Protein AF-A2E980-F1 (afdb_monomer_lite)

Secondary structure (DSSP, 8-state):
---PPEEEHHHHHHHHHHHHHHHHHHHTT-TT----HHHHHHHHHHHHHHHSEEEPPHHHHHHHHHHHHHHHHHHHHHHHHHHHHHHHHHHHHHHHHHHHHHHHHHHS-------TTS-----HHHHHHHHHHHHHHHHHHHHHHHHHHHHHHHHHHHHHHHHHHHHHHHTT-

Radius of gyration: 54.64 Å; chains: 1; bounding box: 92×54×143 Å

Foldseek 3Di:
DPDFAEDEPVVLVVVLVVVLVVCCVVCVPPPVDPDPSVVVSVVVSVVCVVRHHYDYDPVNVVVVVVVVVVVVVVVVVVVVVVVVVVVVVVVVVVVVVVVVVVVVVVVDPPPPPPPPVDDPDDDPVVVVVVVVVVVVVVVVVVVVVVVVVVVVCVVCVVVVVVVVVVVVVVVVD

Sequence (173 aa):
MEIRPQITNEDLGKIVELFSQAISESIGDDQKINLDQNKVNIQFENALRQNLTIIQTPEEEIKGQQIKCQIEKMQQQAIRLQQQILGRKNAFVNTVRTMIDQYLDELIPDTPEIDIDQPIQFPPEVNELFTKLDEQIDSLEQQVKRSSMEKTINQLSPFIQSTMNFLNEYEKN

pLDDT: mean 83.54, std 10.87, range [49.56, 96.38]

Structure (mmCIF, N/CA/C/O backbone):
data_AF-A2E980-F1
#
_entry.id   AF-A2E980-F1
#
loop_
_atom_site.group_PDB
_atom_site.id
_atom_site.type_symbol
_atom_site.label_atom_id
_atom_site.label_alt_id
_atom_site.label_comp_id
_atom_site.label_asym_id
_atom_site.label_entity_id
_atom_site.label_seq_id
_atom_site.pdbx_PDB_ins_code
_atom_site.Cartn_x
_atom_site.Cartn_y
_atom_site.Cartn_z
_atom_site.occupancy
_atom_site.B_iso_or_equiv
_atom_site.auth_seq_id
_atom_site.auth_comp_id
_atom_site.auth_asym_id
_atom_site.auth_atom_id
_atom_site.pdbx_PDB_model_num
ATOM 1 N N . MET A 1 1 ? -35.947 18.983 28.356 1.00 49.56 1 MET A N 1
ATOM 2 C CA . MET A 1 1 ? -34.866 17.982 28.271 1.00 49.56 1 MET A CA 1
ATOM 3 C C . MET A 1 1 ? -35.367 16.737 28.970 1.00 49.56 1 MET A C 1
ATOM 5 O O . MET A 1 1 ? -35.573 16.795 30.173 1.00 49.56 1 MET A O 1
ATOM 9 N N . GLU A 1 2 ? -35.651 15.664 28.234 1.00 62.50 2 GLU A N 1
ATOM 10 C CA . GLU A 1 2 ? -35.917 14.365 28.862 1.00 62.50 2 GLU A CA 1
ATOM 11 C C . GLU A 1 2 ? -34.593 13.814 29.390 1.00 62.50 2 GLU A C 1
ATOM 13 O O . GLU A 1 2 ? -33.658 13.578 28.624 1.00 62.50 2 GLU A O 1
ATOM 18 N N . ILE A 1 3 ? -34.493 13.669 30.708 1.00 74.50 3 ILE A N 1
ATOM 19 C CA . ILE A 1 3 ? -33.344 13.035 31.349 1.00 74.50 3 ILE A CA 1
ATOM 20 C C . ILE A 1 3 ? -33.557 11.529 31.208 1.00 74.50 3 ILE A C 1
ATOM 22 O O . ILE A 1 3 ? -34.411 10.954 31.880 1.00 74.50 3 ILE A O 1
ATOM 26 N N . ARG A 1 4 ? -32.817 10.900 30.293 1.00 83.62 4 ARG A N 1
ATOM 27 C CA . ARG A 1 4 ? -32.851 9.446 30.111 1.00 83.62 4 ARG A CA 1
ATOM 28 C C . ARG A 1 4 ? -32.043 8.762 31.216 1.00 83.62 4 ARG A C 1
ATOM 30 O O . ARG A 1 4 ? -30.955 9.251 31.531 1.00 83.62 4 ARG A O 1
ATOM 37 N N . PRO A 1 5 ? -32.516 7.635 31.774 1.00 87.06 5 PRO A N 1
ATOM 38 C CA . PRO A 1 5 ? -31.755 6.878 32.760 1.00 87.06 5 PRO A CA 1
ATOM 39 C C . PRO A 1 5 ? -30.403 6.425 32.194 1.00 87.06 5 PRO A C 1
ATOM 41 O O . PRO A 1 5 ? -30.293 6.103 31.007 1.00 87.06 5 PRO A O 1
ATOM 44 N N . GLN A 1 6 ? -29.382 6.413 33.050 1.00 89.88 6 GLN A N 1
ATOM 45 C CA . GLN A 1 6 ? -28.029 5.976 32.709 1.00 89.88 6 GLN A CA 1
ATOM 46 C C . GLN A 1 6 ? -27.779 4.582 33.273 1.00 89.88 6 GLN A C 1
ATOM 48 O O . GLN A 1 6 ? -28.042 4.348 34.451 1.00 89.88 6 GLN A O 1
ATOM 53 N N . ILE A 1 7 ? -27.271 3.680 32.439 1.00 90.88 7 ILE A N 1
ATOM 54 C CA . ILE A 1 7 ? -26.913 2.310 32.826 1.00 90.88 7 ILE A CA 1
ATOM 55 C C . ILE A 1 7 ? -25.583 1.908 32.185 1.00 90.88 7 ILE A C 1
ATOM 57 O O . ILE A 1 7 ? -25.193 2.482 31.166 1.00 90.88 7 ILE A O 1
ATOM 61 N N . THR A 1 8 ? -24.885 0.924 32.746 1.00 89.69 8 THR A N 1
ATOM 62 C CA . THR A 1 8 ? -23.675 0.365 32.119 1.00 89.69 8 THR A CA 1
ATOM 63 C C . THR A 1 8 ? -24.023 -0.696 31.067 1.00 89.69 8 THR A C 1
ATOM 65 O O . THR A 1 8 ? -25.153 -1.186 31.003 1.00 89.69 8 THR A O 1
ATOM 68 N N . ASN A 1 9 ? -23.052 -1.089 30.232 1.00 86.62 9 ASN A N 1
ATOM 69 C CA . ASN A 1 9 ? -23.221 -2.249 29.343 1.00 86.62 9 ASN A CA 1
ATOM 70 C C . ASN A 1 9 ? -23.479 -3.546 30.126 1.00 86.62 9 ASN A C 1
ATOM 72 O O . ASN A 1 9 ? -24.223 -4.406 29.658 1.00 86.62 9 ASN A O 1
ATOM 76 N N . GLU A 1 10 ? -22.892 -3.679 31.317 1.00 88.19 10 GLU A N 1
ATOM 77 C CA . GLU A 1 10 ? -23.100 -4.838 32.183 1.00 88.19 10 GLU A CA 1
ATOM 78 C C . GLU A 1 10 ? -24.546 -4.896 32.695 1.00 88.19 10 GLU A C 1
ATOM 80 O O . GLU A 1 10 ? -25.176 -5.954 32.670 1.00 88.19 10 GLU A O 1
ATOM 85 N N . ASP A 1 11 ? -25.103 -3.746 33.082 1.00 90.50 11 ASP A N 1
ATOM 86 C CA . ASP A 1 11 ? -26.506 -3.632 33.488 1.00 90.50 11 ASP A CA 1
ATOM 87 C C . ASP A 1 11 ? -27.451 -3.948 32.325 1.00 90.50 11 ASP A C 1
ATOM 89 O O . ASP A 1 11 ? -28.433 -4.665 32.511 1.00 90.50 11 ASP A O 1
ATOM 93 N N . LEU A 1 12 ? -27.143 -3.473 31.111 1.00 90.88 12 LEU A N 1
ATOM 94 C CA . LEU A 1 12 ? -27.923 -3.810 29.918 1.00 90.88 12 LEU A CA 1
ATOM 95 C C . LEU A 1 12 ? -27.940 -5.325 29.683 1.00 90.88 12 LEU A C 1
ATOM 97 O O . LEU A 1 12 ? -29.006 -5.888 29.445 1.00 90.88 12 LEU A O 1
ATOM 101 N N . GLY A 1 13 ? -26.776 -5.975 29.779 1.00 90.38 13 GLY A N 1
ATOM 102 C CA . GLY A 1 13 ? -26.650 -7.425 29.635 1.00 90.38 13 GLY A CA 1
ATOM 103 C C . GLY A 1 13 ? -27.512 -8.177 30.647 1.00 90.38 13 GLY A C 1
ATOM 104 O O . GLY A 1 13 ? -28.302 -9.032 30.255 1.00 90.38 13 GLY A O 1
ATOM 105 N N . LYS A 1 14 ? -27.447 -7.786 31.927 1.00 93.62 14 LYS A N 1
ATOM 106 C CA . LYS A 1 14 ? -28.270 -8.375 32.998 1.00 93.62 14 LYS A CA 1
ATOM 107 C C . LYS A 1 14 ? -29.766 -8.187 32.750 1.00 93.62 14 LYS A C 1
ATOM 109 O O . LYS A 1 14 ? -30.540 -9.114 32.955 1.00 93.62 14 LYS A O 1
ATOM 114 N N . ILE A 1 15 ? -30.193 -7.008 32.293 1.00 93.00 15 ILE A N 1
ATOM 115 C CA . ILE A 1 15 ? -31.608 -6.736 31.998 1.00 93.00 15 ILE A CA 1
ATOM 116 C C . ILE A 1 15 ? -32.100 -7.604 30.830 1.00 93.00 15 ILE A C 1
ATOM 118 O O . ILE A 1 15 ? -33.195 -8.163 30.903 1.00 93.00 15 ILE A O 1
ATOM 122 N N . VAL A 1 16 ? -31.306 -7.731 29.762 1.00 93.06 16 VAL A N 1
ATOM 123 C CA . VAL A 1 16 ? -31.641 -8.574 28.602 1.00 93.06 16 VAL A CA 1
ATOM 124 C C . VAL A 1 16 ? -31.681 -10.054 28.990 1.00 93.06 16 VAL A C 1
ATOM 126 O O . VAL A 1 16 ? -32.589 -10.766 28.567 1.00 93.06 16 VAL A O 1
ATOM 129 N N . GLU A 1 17 ? -30.753 -10.509 29.831 1.00 94.19 17 GLU A N 1
ATOM 130 C CA . GLU A 1 17 ? -30.720 -11.880 30.345 1.00 94.19 17 GLU A CA 1
ATOM 131 C C . GLU A 1 17 ? -31.944 -12.190 31.216 1.00 94.19 17 GLU A C 1
ATOM 133 O O . GLU A 1 17 ? -32.640 -13.171 30.956 1.00 94.19 17 GLU A O 1
ATOM 138 N N . LEU A 1 18 ? -32.278 -11.313 32.172 1.00 95.25 18 LEU A N 1
ATOM 139 C CA . LEU A 1 18 ? -33.470 -11.445 33.018 1.00 95.25 18 LEU A CA 1
ATOM 140 C C . LEU A 1 18 ? -34.758 -11.495 32.190 1.00 95.25 18 LEU A C 1
ATOM 142 O O . LEU A 1 18 ? -35.643 -12.305 32.458 1.00 95.25 18 LEU A O 1
ATOM 146 N N . PHE A 1 19 ? -34.864 -10.646 31.167 1.00 93.50 19 PHE A N 1
ATOM 147 C CA . PHE A 1 19 ? -36.005 -10.651 30.257 1.00 93.50 19 PHE A CA 1
ATOM 148 C C . PHE A 1 19 ? -36.079 -11.947 29.446 1.00 93.50 19 PHE A C 1
ATOM 150 O O . PHE A 1 19 ? -37.140 -12.567 29.369 1.00 93.50 19 PHE A O 1
ATOM 157 N N . SER A 1 20 ? -34.952 -12.391 28.886 1.00 90.69 20 SER A N 1
ATOM 158 C CA . SER A 1 20 ? -34.894 -13.641 28.133 1.00 90.69 20 SER A CA 1
ATOM 159 C C . SER A 1 20 ? -35.271 -14.835 29.007 1.00 90.69 20 SER A C 1
ATOM 161 O O . SER A 1 20 ? -36.015 -15.702 28.554 1.00 90.69 20 SER A O 1
ATOM 163 N N . GLN A 1 21 ? -34.797 -14.875 30.253 1.00 92.00 21 GLN A N 1
ATOM 164 C CA . GLN A 1 21 ? -35.128 -15.925 31.209 1.00 92.00 21 GLN A CA 1
ATOM 165 C C . GLN A 1 21 ? -36.620 -15.909 31.563 1.00 92.00 21 GLN A C 1
ATOM 167 O O . GLN A 1 21 ? -37.263 -16.952 31.501 1.00 92.00 21 GLN A O 1
ATOM 172 N N . ALA A 1 22 ? -37.203 -14.736 31.828 1.00 89.50 22 ALA A N 1
ATOM 173 C CA . ALA A 1 22 ? -38.635 -14.604 32.097 1.00 89.50 22 ALA A CA 1
ATOM 174 C C . ALA A 1 22 ? -39.506 -15.064 30.911 1.00 89.50 22 ALA A C 1
ATOM 176 O O . ALA A 1 22 ? -40.558 -15.678 31.106 1.00 89.50 22 ALA A O 1
ATOM 177 N N . ILE A 1 23 ? -39.070 -14.812 29.672 1.00 87.25 23 ILE A 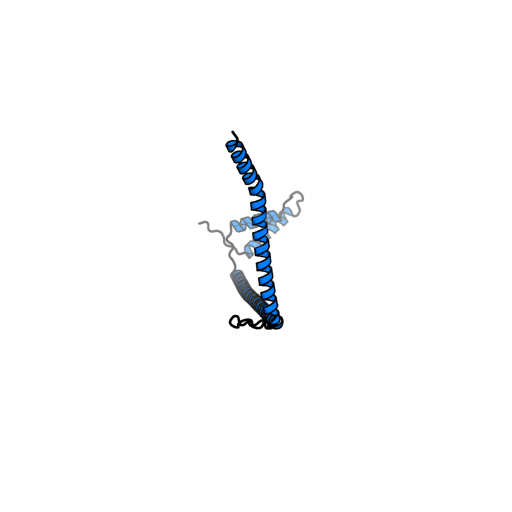N 1
ATOM 178 C CA . ILE A 1 23 ? -39.735 -15.348 28.476 1.00 87.25 23 ILE A CA 1
ATOM 179 C C . ILE A 1 23 ? -39.611 -16.873 28.425 1.00 87.25 23 ILE A C 1
ATOM 181 O O . ILE A 1 23 ? -40.619 -17.550 28.233 1.00 87.25 23 ILE A O 1
ATOM 185 N N . SER A 1 24 ? -38.411 -17.423 28.629 1.00 85.56 24 SER A N 1
ATOM 186 C CA . SER A 1 24 ? -38.209 -18.878 28.640 1.00 85.56 24 SER A CA 1
ATOM 187 C C . SER A 1 24 ? -39.061 -19.569 29.703 1.00 85.56 24 SER A C 1
ATOM 189 O O . SER A 1 24 ? -39.658 -20.601 29.430 1.00 85.56 24 SER A O 1
ATOM 191 N N . GLU A 1 25 ? -39.144 -19.002 30.906 1.00 86.69 25 GLU A N 1
ATOM 192 C CA . GLU A 1 25 ? -39.911 -19.567 32.022 1.00 86.69 25 GLU A CA 1
ATOM 193 C C . GLU A 1 25 ? -41.426 -19.466 31.805 1.00 86.69 25 GLU A C 1
ATOM 195 O O . GLU A 1 25 ? -42.166 -20.355 32.217 1.00 86.69 25 GLU A O 1
ATOM 200 N N . SER A 1 26 ? -41.900 -18.408 31.140 1.00 80.94 26 SER A N 1
ATOM 201 C CA . SER A 1 26 ? -43.334 -18.211 30.879 1.00 80.94 26 SER A CA 1
ATOM 202 C C . SER A 1 26 ? -43.856 -18.971 29.659 1.00 80.94 26 SER A C 1
ATOM 204 O O . SER A 1 26 ? -45.049 -19.258 29.597 1.00 80.94 26 SER A O 1
ATOM 206 N N . ILE A 1 27 ? -42.989 -19.299 28.697 1.00 76.38 27 ILE A N 1
ATOM 207 C CA . ILE A 1 27 ? -43.369 -19.936 27.422 1.00 76.38 27 ILE A CA 1
ATOM 208 C C . ILE A 1 27 ? -42.870 -21.387 27.326 1.00 76.38 27 ILE A C 1
ATOM 210 O O . ILE A 1 27 ? -43.354 -22.140 26.485 1.00 76.38 27 ILE A O 1
ATOM 214 N N . GLY A 1 28 ? -41.946 -21.798 28.200 1.00 60.44 28 GLY A N 1
ATOM 215 C CA . GLY A 1 28 ? -41.106 -22.994 28.072 1.00 60.44 28 GLY A CA 1
ATOM 216 C C . GLY A 1 28 ? -41.797 -24.338 27.826 1.00 60.44 28 GLY A C 1
ATOM 217 O O . GLY A 1 28 ? -41.140 -25.233 27.306 1.00 60.44 28 GLY A O 1
ATOM 218 N N . ASP A 1 29 ? -43.098 -24.474 28.097 1.00 60.06 29 ASP A N 1
ATOM 219 C CA . ASP A 1 29 ? -43.852 -25.721 27.886 1.00 60.06 29 ASP A CA 1
ATOM 220 C C . ASP A 1 29 ? -45.076 -25.585 26.958 1.00 60.06 29 ASP A C 1
ATOM 222 O O . ASP A 1 29 ? -45.734 -26.580 26.634 1.00 60.06 29 ASP A O 1
ATOM 226 N N . ASP A 1 30 ? -45.401 -24.378 26.486 1.00 63.59 30 ASP A N 1
ATOM 227 C CA . ASP A 1 30 ? -46.663 -24.129 25.789 1.00 63.59 30 ASP A CA 1
ATOM 228 C C . ASP A 1 30 ? -46.495 -24.255 24.264 1.00 63.59 30 ASP A C 1
ATOM 230 O O . ASP A 1 30 ? -46.303 -23.280 23.536 1.00 63.59 30 ASP A O 1
ATOM 234 N N . GLN A 1 31 ? -46.613 -25.487 23.745 1.00 59.97 31 GLN A N 1
ATOM 235 C CA . GLN A 1 31 ? -46.471 -25.826 22.310 1.00 59.97 31 GLN A CA 1
ATOM 236 C C . GLN A 1 31 ? -47.400 -25.040 21.358 1.00 59.97 31 GLN A C 1
ATOM 238 O O . GLN A 1 31 ? -47.261 -25.123 20.138 1.00 59.97 31 GLN A O 1
ATOM 243 N N . LYS A 1 32 ? -48.370 -24.287 21.889 1.00 66.69 32 LYS A N 1
ATOM 244 C CA . LYS A 1 32 ? -49.272 -23.423 21.114 1.00 66.69 32 LYS A CA 1
ATOM 245 C C . LYS A 1 32 ? -48.675 -22.056 20.776 1.00 66.69 32 LYS A C 1
ATOM 247 O O . LYS A 1 32 ? -49.201 -21.384 19.889 1.00 66.69 32 LYS A O 1
ATOM 252 N N . ILE A 1 33 ? -47.610 -21.634 21.455 1.00 69.62 33 ILE A N 1
ATOM 253 C CA . ILE A 1 33 ? -46.996 -20.321 21.259 1.00 69.62 33 ILE A CA 1
ATOM 254 C C . ILE A 1 33 ? -45.791 -20.475 20.323 1.00 69.62 33 ILE A C 1
ATOM 256 O O . ILE A 1 33 ? -44.699 -20.851 20.733 1.00 69.62 33 ILE A O 1
ATOM 260 N N . ASN A 1 34 ? -45.986 -20.165 19.039 1.00 70.50 34 ASN A N 1
ATOM 261 C CA . ASN A 1 34 ? -44.889 -20.065 18.073 1.00 70.50 34 ASN A CA 1
ATOM 262 C C . ASN A 1 34 ? -44.245 -18.670 18.169 1.00 70.50 34 ASN A C 1
ATOM 264 O O . ASN A 1 34 ? -44.582 -17.769 17.397 1.00 70.50 34 ASN A O 1
ATOM 268 N N . LEU A 1 35 ? -43.381 -18.475 19.170 1.00 78.00 35 LEU A N 1
ATOM 269 C CA . LEU A 1 35 ? -42.646 -17.228 19.389 1.00 78.00 35 LEU A CA 1
ATOM 270 C C . LEU A 1 35 ? -41.167 -17.394 19.018 1.00 78.00 35 LEU A C 1
ATOM 272 O O . LEU A 1 35 ? -40.476 -18.261 19.546 1.00 78.00 35 LEU A O 1
ATOM 276 N N . ASP A 1 36 ? -40.657 -16.504 18.165 1.00 86.50 36 ASP A N 1
ATOM 277 C CA . ASP A 1 36 ? -39.217 -16.365 17.923 1.00 86.50 36 ASP A CA 1
ATOM 278 C C . ASP A 1 36 ? -38.586 -15.529 19.046 1.00 86.50 36 ASP A C 1
ATOM 280 O O . ASP A 1 36 ? -38.539 -14.295 18.995 1.00 86.50 36 ASP A O 1
ATOM 284 N N . GLN A 1 37 ? -38.132 -16.218 20.089 1.00 84.00 37 GLN A N 1
ATOM 285 C CA . GLN A 1 37 ? -37.552 -15.604 21.280 1.00 84.00 37 GLN A CA 1
ATOM 286 C C . GLN A 1 37 ? -36.325 -14.737 20.967 1.00 84.00 37 GLN A C 1
ATOM 288 O O . GLN A 1 37 ? -36.171 -13.662 21.547 1.00 84.00 37 GLN A O 1
ATOM 293 N N . ASN A 1 38 ? -35.494 -15.135 19.999 1.00 87.25 38 ASN A N 1
ATOM 294 C CA . ASN A 1 38 ? -34.332 -14.345 19.592 1.00 87.25 38 ASN A CA 1
ATOM 295 C C . ASN A 1 38 ? -34.763 -13.001 19.010 1.00 87.25 38 ASN A C 1
ATOM 297 O O . ASN A 1 38 ? -34.211 -11.958 19.360 1.00 87.25 38 ASN A O 1
ATOM 301 N N . LYS A 1 39 ? -35.791 -13.003 18.159 1.00 90.94 39 LYS A N 1
ATOM 302 C CA . LYS A 1 39 ? -36.327 -11.769 17.581 1.00 90.94 39 LYS A CA 1
ATOM 303 C C . LYS A 1 39 ? -36.924 -10.845 18.644 1.00 90.94 39 LYS A C 1
ATOM 305 O O . LYS A 1 39 ? -36.717 -9.634 18.566 1.00 90.94 39 LYS A O 1
ATOM 310 N N . VAL A 1 40 ? -37.632 -11.394 19.632 1.00 90.44 40 VAL A N 1
ATOM 311 C CA . VAL A 1 40 ? -38.210 -10.612 20.740 1.00 90.44 40 VAL A CA 1
ATOM 312 C C . VAL A 1 40 ? -37.117 -10.020 21.627 1.00 90.44 40 VAL A C 1
ATOM 314 O O . VAL A 1 40 ? -37.159 -8.826 21.916 1.00 90.44 40 VAL A O 1
ATOM 317 N N . ASN A 1 41 ? -36.099 -10.806 21.976 1.00 90.31 41 ASN A N 1
ATOM 318 C CA . ASN A 1 41 ? -34.945 -10.334 22.739 1.00 90.31 41 ASN A CA 1
ATOM 319 C C . ASN A 1 41 ? -34.203 -9.204 22.011 1.00 90.31 41 ASN A C 1
ATOM 321 O O . ASN A 1 41 ? -33.900 -8.182 22.619 1.00 90.31 41 ASN A O 1
ATOM 325 N N . ILE A 1 42 ? -33.991 -9.329 20.696 1.00 93.06 42 ILE A N 1
ATOM 326 C CA . ILE A 1 42 ? -33.364 -8.276 19.881 1.00 93.06 42 ILE A CA 1
ATOM 327 C C . ILE A 1 42 ? -34.225 -7.006 19.858 1.00 93.06 42 ILE A C 1
ATOM 329 O O . ILE A 1 42 ? -33.704 -5.895 19.957 1.00 93.06 42 ILE A O 1
ATOM 333 N N . GLN A 1 43 ? -35.547 -7.130 19.715 1.00 93.88 43 GLN A N 1
ATOM 334 C CA . GLN A 1 43 ? -36.439 -5.965 19.746 1.00 93.88 43 GLN A CA 1
ATOM 335 C C . GLN A 1 43 ? -36.445 -5.281 21.113 1.00 93.88 43 GLN A C 1
ATOM 337 O O . GLN A 1 43 ? -36.417 -4.051 21.174 1.00 93.88 43 GLN A O 1
ATOM 342 N N . PHE A 1 44 ? -36.435 -6.062 22.190 1.00 94.00 44 PHE A N 1
ATOM 343 C CA . PHE A 1 44 ? -36.345 -5.556 23.551 1.00 94.00 44 PHE A CA 1
ATOM 344 C C . PHE A 1 44 ? -35.022 -4.826 23.794 1.00 94.00 44 PHE A C 1
ATOM 346 O O . PHE A 1 44 ? -35.027 -3.676 24.230 1.00 94.00 44 PHE A O 1
ATOM 353 N N . GLU A 1 45 ? -33.895 -5.431 23.419 1.00 93.19 45 GLU A N 1
ATOM 354 C CA . GLU A 1 45 ? -32.582 -4.797 23.528 1.00 93.19 45 GLU A CA 1
ATOM 355 C C . GLU A 1 45 ? -32.523 -3.485 22.729 1.00 93.19 45 GLU A C 1
ATOM 357 O O . GLU A 1 45 ? -32.055 -2.463 23.233 1.00 93.19 45 GLU A O 1
ATOM 362 N N . ASN A 1 46 ? -33.061 -3.468 21.506 1.00 94.12 46 ASN A N 1
ATOM 363 C CA . ASN A 1 46 ? -33.130 -2.253 20.695 1.00 94.12 46 ASN A CA 1
ATOM 364 C C . ASN A 1 46 ? -33.990 -1.164 21.350 1.00 94.12 46 ASN A C 1
ATOM 366 O O . ASN A 1 46 ? -33.603 0.006 21.343 1.00 94.12 46 ASN A O 1
ATOM 370 N N . ALA A 1 47 ? -35.128 -1.528 21.946 1.00 92.75 47 ALA A N 1
ATOM 371 C CA . ALA A 1 47 ? -35.970 -0.589 22.678 1.00 92.75 47 ALA A CA 1
ATOM 372 C C . ALA A 1 47 ? -35.236 -0.008 23.898 1.00 92.75 47 ALA A C 1
ATOM 374 O O . ALA A 1 47 ? -35.303 1.200 24.133 1.00 92.75 47 ALA A O 1
ATOM 375 N N . LEU A 1 48 ? -34.474 -0.824 24.631 1.00 92.06 48 LEU A N 1
ATOM 376 C CA . LEU A 1 48 ? -33.638 -0.354 25.739 1.00 92.06 48 LEU A CA 1
ATOM 377 C C . LEU A 1 48 ? -32.555 0.613 25.250 1.00 92.06 48 LEU A C 1
ATOM 379 O O . LEU A 1 48 ? -32.427 1.707 25.793 1.00 92.06 48 LEU A O 1
ATOM 383 N N . ARG A 1 49 ? -31.837 0.272 24.175 1.00 90.56 49 ARG A N 1
ATOM 384 C CA . ARG A 1 49 ? -30.800 1.135 23.577 1.00 90.56 49 ARG A CA 1
ATOM 385 C C . ARG A 1 49 ? -31.347 2.471 23.069 1.00 90.56 49 ARG A C 1
ATOM 387 O O . ARG A 1 49 ? -30.623 3.461 23.053 1.00 90.56 49 ARG A O 1
ATOM 394 N N . GLN A 1 50 ? -32.614 2.520 22.659 1.00 91.88 50 GLN A N 1
ATOM 395 C CA . GLN A 1 50 ? -33.266 3.757 22.222 1.00 91.88 50 GLN A CA 1
ATOM 396 C C . GLN A 1 50 ? -33.726 4.647 23.379 1.00 91.88 50 GLN A C 1
ATOM 398 O O . GLN A 1 50 ? -33.817 5.861 23.193 1.00 91.88 50 GLN A O 1
ATOM 403 N N . ASN A 1 51 ? -34.014 4.072 24.550 1.00 90.44 51 ASN A N 1
ATOM 404 C CA . ASN A 1 51 ? -34.599 4.786 25.690 1.00 90.44 51 ASN A CA 1
ATOM 405 C C . ASN A 1 51 ? -33.607 5.046 26.835 1.00 90.44 51 ASN A C 1
ATOM 407 O O . ASN A 1 51 ? -33.845 5.929 27.658 1.00 90.44 51 ASN A O 1
ATOM 411 N N . LEU A 1 52 ? -32.484 4.329 26.870 1.00 90.44 52 LEU A N 1
ATOM 412 C CA . LEU A 1 52 ? -31.460 4.431 27.905 1.00 90.44 52 LEU A CA 1
ATOM 413 C C . LEU A 1 52 ? -30.177 5.059 27.363 1.00 90.44 52 LEU A C 1
ATOM 415 O O . LEU A 1 52 ? -29.846 4.941 26.184 1.00 90.44 52 LEU A O 1
ATOM 419 N N . THR A 1 53 ? -29.435 5.714 28.250 1.00 88.62 53 THR A N 1
ATOM 420 C CA . THR A 1 53 ? -28.077 6.177 27.964 1.00 88.62 53 THR A CA 1
ATOM 421 C C . THR A 1 53 ? -27.098 5.142 28.500 1.00 88.62 53 THR A C 1
ATOM 423 O O . THR A 1 53 ? -27.033 4.929 29.709 1.00 88.62 53 THR A O 1
ATOM 426 N N . ILE A 1 54 ? -26.333 4.505 27.615 1.00 86.38 54 ILE A N 1
ATOM 427 C CA . ILE A 1 54 ? -25.313 3.536 28.024 1.00 86.38 54 ILE A CA 1
ATOM 428 C C . ILE A 1 54 ? -24.015 4.280 28.304 1.00 86.38 54 ILE A C 1
ATOM 430 O O . ILE A 1 54 ? -23.439 4.892 27.403 1.00 86.38 54 ILE A O 1
ATOM 434 N N . ILE A 1 55 ? -23.566 4.226 29.552 1.00 86.44 55 ILE A N 1
ATOM 435 C CA . ILE A 1 55 ? -22.288 4.789 29.979 1.00 86.44 55 ILE A CA 1
ATOM 436 C C . ILE A 1 55 ? -21.220 3.696 29.993 1.00 86.44 55 ILE A C 1
ATOM 438 O O . ILE A 1 55 ? -21.477 2.561 30.397 1.00 86.44 55 ILE A O 1
ATOM 442 N N . GLN A 1 56 ? -20.022 4.041 29.527 1.00 80.06 56 GLN A N 1
ATOM 443 C CA . GLN A 1 56 ? -18.871 3.148 29.612 1.00 80.06 56 GLN A CA 1
ATOM 444 C C . GLN A 1 56 ? -18.313 3.178 31.028 1.00 80.06 56 GLN A C 1
ATOM 446 O O . GLN A 1 56 ? -18.266 4.233 31.667 1.00 80.06 56 GLN A O 1
ATOM 451 N N . THR A 1 57 ? -17.882 2.023 31.521 1.00 82.12 57 THR A N 1
ATOM 452 C CA . THR A 1 57 ? -17.140 1.989 32.781 1.00 82.12 57 THR A CA 1
ATOM 453 C C . THR A 1 57 ? -15.721 2.531 32.563 1.00 82.12 57 THR A C 1
ATOM 455 O O . THR A 1 57 ? -15.185 2.441 31.453 1.00 82.12 57 THR A O 1
ATOM 458 N N . PRO A 1 58 ? -15.053 3.045 33.611 1.00 78.25 58 PRO A N 1
ATOM 459 C CA . PRO A 1 58 ? -13.654 3.468 33.509 1.00 78.25 58 PRO A CA 1
ATOM 460 C C . PRO A 1 58 ? -12.732 2.352 32.986 1.00 78.25 58 PRO A C 1
ATOM 462 O O . PRO A 1 58 ? -11.755 2.609 32.290 1.00 78.25 58 PRO A O 1
ATOM 465 N N . GLU A 1 59 ? -13.055 1.093 33.288 1.00 80.31 59 GLU A N 1
ATOM 466 C CA . GLU A 1 59 ? -12.318 -0.080 32.814 1.00 80.31 59 GLU A CA 1
ATOM 467 C C . GLU A 1 59 ? -12.490 -0.331 31.308 1.00 80.31 59 GLU A C 1
ATOM 469 O O . GLU A 1 59 ? -11.519 -0.656 30.618 1.00 80.31 59 GLU A O 1
ATOM 474 N N . GLU A 1 60 ? -13.708 -0.161 30.784 1.00 77.12 60 GLU A N 1
ATOM 475 C CA . GLU A 1 60 ? -13.991 -0.221 29.344 1.00 77.12 60 GLU A CA 1
ATOM 476 C C . GLU A 1 60 ? -13.267 0.899 28.592 1.00 77.12 60 GLU A C 1
ATOM 478 O O . GLU A 1 60 ? -12.681 0.657 27.535 1.00 77.12 60 GLU A O 1
ATOM 483 N N . GLU A 1 61 ? -13.227 2.099 29.169 1.00 80.31 61 GLU A N 1
ATOM 484 C CA . GLU A 1 61 ? -12.540 3.249 28.586 1.00 80.31 61 GLU A CA 1
ATOM 485 C C . GLU A 1 61 ? -11.017 3.038 28.533 1.00 80.31 61 GLU A C 1
ATOM 487 O O . GLU A 1 61 ? -10.387 3.276 27.497 1.00 80.31 61 GLU A O 1
ATOM 492 N N . ILE A 1 62 ? -10.418 2.495 29.601 1.00 84.50 62 ILE A N 1
ATOM 493 C CA . ILE A 1 62 ? -8.991 2.135 29.635 1.00 84.50 62 ILE A CA 1
ATOM 494 C C . ILE A 1 62 ? -8.673 1.067 28.582 1.00 84.50 62 ILE A C 1
ATOM 496 O O . ILE A 1 62 ? -7.701 1.210 27.835 1.00 84.50 62 ILE A O 1
ATOM 500 N N . LYS A 1 63 ? -9.488 0.008 28.478 1.00 88.00 63 LYS A N 1
ATOM 501 C CA . LYS A 1 63 ? -9.316 -1.027 27.442 1.00 88.00 63 LYS A CA 1
ATOM 502 C C . LYS A 1 63 ? -9.451 -0.433 26.039 1.00 88.00 63 LYS A C 1
ATOM 504 O O . LYS A 1 63 ? -8.634 -0.734 25.168 1.00 88.00 63 LYS A O 1
ATOM 509 N N . GLY A 1 64 ? -10.419 0.457 25.827 1.00 84.50 64 GLY A N 1
ATOM 510 C CA . GLY A 1 64 ? -10.602 1.180 24.570 1.00 84.50 64 GLY A CA 1
ATOM 511 C C . GLY A 1 64 ? -9.375 2.012 24.190 1.00 84.50 64 GLY A C 1
ATOM 512 O O . GLY A 1 64 ? -8.901 1.938 23.054 1.00 84.50 64 GLY A O 1
ATOM 513 N N . GLN A 1 65 ? -8.793 2.739 25.147 1.00 87.31 65 GLN A N 1
ATOM 514 C CA . GLN A 1 65 ? -7.556 3.493 24.933 1.00 87.31 65 GLN A CA 1
ATOM 515 C C . GLN A 1 65 ? -6.358 2.584 24.634 1.00 87.31 65 GLN A C 1
ATOM 517 O O . GLN A 1 65 ? -5.565 2.891 23.743 1.00 87.31 65 GLN A O 1
ATOM 522 N N . GLN A 1 66 ? -6.224 1.450 25.326 1.00 90.50 66 GLN A N 1
ATOM 523 C CA . GLN A 1 66 ? -5.157 0.481 25.057 1.00 90.50 66 GLN A CA 1
ATOM 524 C C . GLN A 1 66 ? -5.251 -0.089 23.638 1.00 90.50 66 GLN A C 1
ATOM 526 O O . GLN A 1 66 ? -4.241 -0.134 22.932 1.00 90.50 66 GLN A O 1
ATOM 531 N N . ILE A 1 67 ? -6.455 -0.471 23.203 1.00 91.81 67 ILE A N 1
ATOM 532 C CA . ILE A 1 67 ? -6.708 -0.959 21.842 1.00 91.81 67 ILE A CA 1
ATOM 533 C C . ILE A 1 67 ? -6.366 0.130 20.823 1.00 91.81 67 ILE A C 1
ATOM 535 O O . ILE A 1 67 ? -5.640 -0.132 19.864 1.00 91.81 67 ILE A O 1
ATOM 539 N N . LYS A 1 68 ? -6.808 1.370 21.053 1.00 92.62 68 LYS A N 1
ATOM 540 C CA . 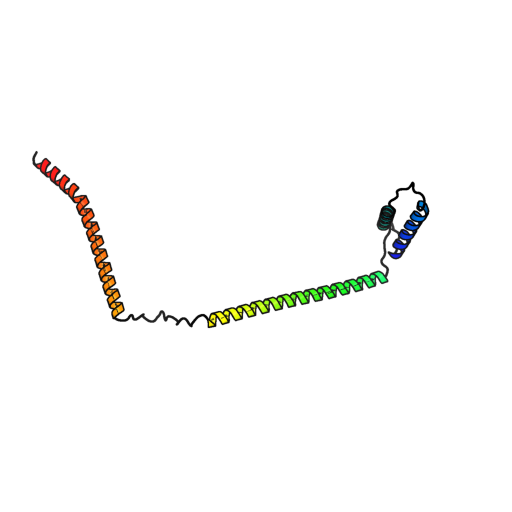LYS A 1 68 ? -6.491 2.505 20.178 1.00 92.62 68 LYS A CA 1
ATOM 541 C C . LYS A 1 68 ? -4.978 2.716 20.042 1.00 92.62 68 LYS A C 1
ATOM 543 O O . LYS A 1 68 ? -4.470 2.787 18.926 1.00 92.62 68 LYS A O 1
ATOM 548 N N . CYS A 1 69 ? -4.247 2.710 21.156 1.00 93.38 69 CYS A N 1
ATOM 549 C CA . CYS A 1 69 ? -2.786 2.806 21.162 1.00 93.38 69 CYS A CA 1
ATOM 550 C C . CYS A 1 69 ? -2.109 1.660 20.389 1.00 93.38 69 CYS A C 1
ATOM 552 O O . CYS A 1 69 ? -1.091 1.874 19.727 1.00 93.38 69 CYS A O 1
ATOM 554 N N . GLN A 1 70 ? -2.633 0.433 20.470 1.00 93.94 70 GLN A N 1
ATOM 555 C CA . GLN A 1 70 ? -2.109 -0.693 19.690 1.00 93.94 70 GLN A CA 1
ATOM 556 C C . GLN A 1 70 ? -2.367 -0.515 18.192 1.00 93.94 70 GLN A C 1
ATOM 558 O O . GLN A 1 70 ? -1.448 -0.716 17.396 1.00 93.94 70 GLN A O 1
ATOM 563 N N . ILE A 1 71 ? -3.571 -0.080 17.812 1.00 94.19 71 ILE A N 1
ATOM 564 C CA . ILE A 1 71 ? -3.926 0.203 16.416 1.00 94.19 71 ILE A CA 1
ATOM 565 C C . ILE A 1 71 ? -2.994 1.271 15.835 1.00 94.19 71 ILE A C 1
ATOM 567 O O . ILE A 1 71 ? -2.425 1.067 14.764 1.00 94.19 71 ILE A O 1
ATOM 571 N N . GLU A 1 72 ? -2.769 2.370 16.555 1.00 94.12 72 GLU A N 1
ATOM 572 C CA . GLU 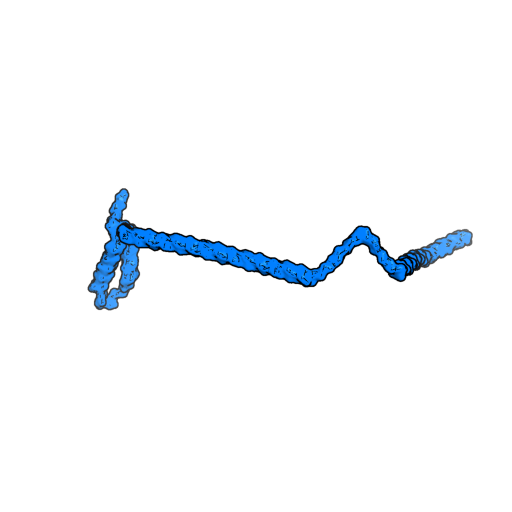A 1 72 ? -1.866 3.443 16.121 1.00 94.12 72 GLU A CA 1
ATOM 573 C C . GLU A 1 72 ? -0.426 2.936 15.930 1.00 94.12 72 GLU A C 1
ATOM 575 O O . GLU A 1 72 ? 0.217 3.233 14.918 1.00 94.12 72 GLU A O 1
ATOM 580 N N . LYS A 1 73 ? 0.077 2.099 16.851 1.00 95.50 73 LYS A N 1
ATOM 581 C CA . LYS A 1 73 ? 1.398 1.461 16.711 1.00 95.50 73 LYS A CA 1
ATOM 582 C C . LYS A 1 73 ? 1.479 0.569 15.473 1.00 95.50 73 LYS A C 1
ATOM 584 O O . LYS A 1 73 ? 2.463 0.644 14.735 1.00 95.50 73 LYS A O 1
ATOM 589 N N . MET A 1 74 ? 0.462 -0.255 15.229 1.00 94.62 74 MET A N 1
ATOM 590 C CA . MET A 1 74 ? 0.415 -1.136 14.059 1.00 94.62 74 MET A CA 1
ATOM 591 C C . MET A 1 74 ? 0.352 -0.342 12.752 1.00 94.62 74 MET A C 1
ATOM 593 O O . MET A 1 74 ? 1.060 -0.671 11.802 1.00 94.62 74 MET A O 1
ATOM 597 N N . GLN A 1 75 ? -0.424 0.743 12.708 1.00 95.50 75 GLN A N 1
ATOM 598 C CA . GLN A 1 75 ? -0.483 1.631 11.545 1.00 95.50 75 GLN A CA 1
ATOM 599 C C . GLN A 1 75 ? 0.880 2.263 11.247 1.00 95.50 75 GLN A C 1
ATOM 601 O O . GLN A 1 75 ? 1.331 2.249 10.101 1.00 95.50 75 GLN A O 1
ATOM 606 N N . GLN A 1 76 ? 1.587 2.751 12.269 1.00 95.06 76 GLN A N 1
ATOM 607 C CA . GLN A 1 76 ? 2.937 3.291 12.086 1.00 95.06 76 GLN A CA 1
ATOM 608 C C . GLN A 1 76 ? 3.924 2.234 11.574 1.00 95.06 76 GLN A C 1
ATOM 610 O O . GLN A 1 76 ? 4.758 2.530 10.716 1.00 95.06 76 GLN A O 1
ATOM 615 N N . GLN A 1 77 ? 3.835 0.996 12.067 1.00 95.12 77 GLN A N 1
ATOM 616 C CA . GLN A 1 77 ? 4.652 -0.111 11.564 1.00 95.12 77 GLN A CA 1
ATOM 617 C C . GLN A 1 77 ? 4.336 -0.436 10.100 1.00 95.12 77 GLN A C 1
ATOM 619 O O . GLN A 1 77 ? 5.262 -0.601 9.305 1.00 95.12 77 GLN A O 1
ATOM 624 N N . ALA A 1 78 ? 3.056 -0.465 9.722 1.00 93.75 78 ALA A N 1
ATOM 625 C CA . ALA A 1 78 ? 2.633 -0.707 8.347 1.00 93.75 78 ALA A CA 1
ATOM 626 C C . ALA A 1 78 ? 3.175 0.363 7.385 1.00 93.75 78 ALA A C 1
ATOM 628 O O . ALA A 1 78 ? 3.737 0.024 6.344 1.00 93.75 78 ALA A O 1
ATOM 629 N N . ILE A 1 79 ? 3.102 1.642 7.769 1.00 96.19 79 ILE A N 1
ATOM 630 C CA . ILE A 1 79 ? 3.662 2.756 6.985 1.00 96.19 79 ILE A CA 1
ATOM 631 C C . ILE A 1 79 ? 5.175 2.581 6.796 1.00 96.19 79 ILE A C 1
ATOM 633 O O . ILE A 1 79 ? 5.686 2.724 5.683 1.00 96.19 79 ILE A O 1
ATOM 637 N N . ARG A 1 80 ? 5.906 2.226 7.860 1.00 95.06 80 ARG A N 1
ATOM 638 C CA . ARG A 1 80 ? 7.357 1.985 7.778 1.00 95.06 80 ARG A CA 1
ATOM 639 C C . ARG A 1 80 ? 7.693 0.832 6.833 1.00 95.06 80 ARG A C 1
ATOM 641 O O . ARG A 1 80 ? 8.597 0.968 6.011 1.00 95.06 80 ARG A O 1
ATOM 648 N N . LEU A 1 81 ? 6.967 -0.282 6.918 1.00 95.12 81 LEU A N 1
ATOM 649 C CA . LEU A 1 81 ? 7.166 -1.427 6.025 1.00 95.12 81 LEU A CA 1
ATOM 650 C C . LEU A 1 81 ? 6.879 -1.058 4.566 1.00 95.12 81 LEU A C 1
ATOM 652 O O . LEU A 1 81 ? 7.665 -1.398 3.684 1.00 95.12 81 LEU A O 1
ATOM 656 N N . GLN A 1 82 ? 5.810 -0.305 4.309 1.00 96.38 82 GLN A N 1
ATOM 657 C CA . GLN A 1 82 ? 5.483 0.181 2.970 1.00 96.38 82 GLN A CA 1
ATOM 658 C C . GLN A 1 82 ? 6.618 1.033 2.382 1.00 96.38 82 GLN A C 1
ATOM 660 O O . GLN A 1 82 ? 7.017 0.825 1.235 1.00 96.38 82 GLN A O 1
ATOM 665 N N . GLN A 1 83 ? 7.179 1.953 3.172 1.00 94.75 83 GLN A N 1
ATOM 666 C CA . GLN A 1 83 ? 8.316 2.778 2.753 1.00 94.75 83 GLN A CA 1
ATOM 667 C C . GLN A 1 83 ? 9.564 1.935 2.464 1.00 94.75 83 GLN A C 1
ATOM 669 O O . GLN A 1 83 ? 10.235 2.158 1.457 1.00 94.75 83 GLN A O 1
ATOM 674 N N . GLN A 1 84 ? 9.857 0.932 3.297 1.00 95.88 84 GLN A N 1
ATOM 675 C CA . GLN A 1 84 ? 10.979 0.018 3.068 1.00 95.88 84 GLN A CA 1
ATOM 676 C C . GLN A 1 84 ? 10.810 -0.800 1.785 1.00 95.88 84 GLN A C 1
ATOM 678 O O . GLN A 1 84 ? 11.766 -0.947 1.025 1.00 95.88 84 GLN A O 1
ATOM 683 N N . ILE A 1 85 ? 9.605 -1.311 1.518 1.00 96.12 85 ILE A N 1
ATOM 684 C CA . ILE A 1 85 ? 9.300 -2.053 0.289 1.00 96.12 85 ILE A CA 1
ATOM 685 C C . ILE A 1 85 ? 9.485 -1.149 -0.931 1.00 96.12 85 ILE A C 1
ATOM 687 O O . ILE A 1 85 ? 10.141 -1.547 -1.894 1.00 96.12 85 ILE A O 1
ATOM 691 N N . LEU A 1 86 ? 8.964 0.080 -0.881 1.00 96.00 86 LEU A N 1
ATOM 692 C CA . LEU A 1 86 ? 9.116 1.043 -1.968 1.00 96.00 86 LEU A CA 1
ATOM 693 C C . LEU A 1 86 ? 10.592 1.385 -2.216 1.00 96.00 86 LEU A C 1
ATOM 695 O O . LEU A 1 86 ? 11.039 1.380 -3.362 1.00 96.00 86 LEU A O 1
ATOM 699 N N . GLY A 1 87 ? 11.359 1.611 -1.147 1.00 95.56 87 GLY A N 1
ATOM 700 C CA . GLY A 1 87 ? 12.798 1.852 -1.224 1.00 95.56 87 GLY A CA 1
ATOM 701 C C . GLY A 1 87 ? 13.551 0.684 -1.862 1.00 95.56 87 GLY A C 1
ATOM 702 O O . GLY A 1 87 ? 14.328 0.892 -2.792 1.00 95.56 87 GLY A O 1
ATOM 703 N N . ARG A 1 88 ? 13.268 -0.555 -1.437 1.00 94.94 88 ARG A N 1
ATOM 704 C CA . ARG A 1 88 ? 13.871 -1.767 -2.020 1.00 94.94 88 ARG A CA 1
ATOM 705 C C . ARG A 1 88 ? 13.506 -1.948 -3.491 1.00 94.94 88 ARG A C 1
ATOM 707 O O . ARG A 1 88 ? 14.378 -2.286 -4.284 1.00 94.94 88 ARG A O 1
ATOM 714 N N . LYS A 1 89 ? 12.250 -1.683 -3.869 1.00 95.44 89 LYS A N 1
ATOM 715 C CA . LYS A 1 89 ? 11.808 -1.729 -5.270 1.00 95.44 89 LYS A CA 1
ATOM 716 C C . LYS A 1 89 ? 12.609 -0.753 -6.128 1.00 95.44 89 LYS A C 1
ATOM 718 O O . LYS A 1 89 ? 13.106 -1.130 -7.182 1.00 95.44 89 LYS A O 1
ATOM 723 N N . ASN A 1 90 ? 12.742 0.491 -5.672 1.00 94.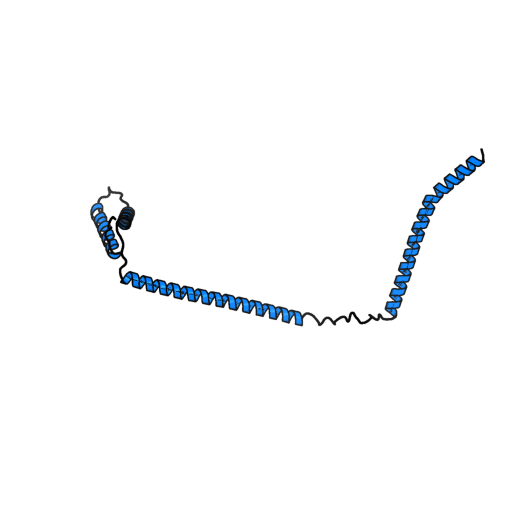88 90 ASN A N 1
ATOM 724 C CA . ASN A 1 90 ? 13.461 1.523 -6.415 1.00 94.88 90 ASN A CA 1
ATOM 725 C C . ASN A 1 90 ? 14.956 1.203 -6.523 1.00 94.88 90 ASN A C 1
ATOM 727 O O . ASN A 1 90 ? 15.526 1.344 -7.600 1.00 94.88 90 ASN A O 1
ATOM 731 N N . ALA A 1 91 ? 15.572 0.715 -5.442 1.00 94.50 91 ALA A N 1
ATOM 732 C CA . ALA A 1 91 ? 16.960 0.265 -5.465 1.00 94.50 91 ALA A CA 1
ATOM 733 C C . ALA A 1 91 ? 17.166 -0.859 -6.490 1.00 94.50 91 ALA A C 1
ATOM 735 O O . ALA A 1 91 ? 18.061 -0.763 -7.321 1.00 94.50 91 ALA A O 1
ATOM 736 N N . PHE A 1 92 ? 16.288 -1.866 -6.495 1.00 94.94 92 PHE A N 1
ATOM 737 C CA . PHE A 1 92 ? 16.340 -2.963 -7.459 1.00 94.94 92 PHE A CA 1
ATOM 738 C C . PHE A 1 92 ? 16.216 -2.474 -8.907 1.00 94.94 92 PHE A C 1
ATOM 740 O O . PHE A 1 92 ? 17.019 -2.853 -9.753 1.00 94.94 92 PHE A O 1
ATOM 747 N N . VAL A 1 93 ? 15.251 -1.593 -9.191 1.00 94.69 93 VAL A N 1
ATOM 748 C CA . VAL A 1 93 ? 15.076 -1.009 -10.532 1.00 94.69 93 VAL A CA 1
ATOM 749 C C . VAL A 1 93 ? 16.331 -0.261 -10.981 1.00 94.69 93 VAL A C 1
ATOM 751 O O . VAL A 1 93 ? 16.748 -0.410 -12.127 1.00 94.69 93 VAL A O 1
ATOM 754 N N . ASN A 1 94 ? 16.948 0.515 -10.089 1.00 94.75 94 ASN A N 1
ATOM 755 C CA . ASN A 1 94 ? 18.176 1.237 -10.408 1.00 94.75 94 ASN A CA 1
ATOM 756 C C . ASN A 1 94 ? 19.337 0.277 -10.684 1.00 94.75 94 ASN A C 1
ATOM 758 O O . ASN A 1 94 ? 20.039 0.465 -11.668 1.00 94.75 94 ASN A O 1
ATOM 762 N N . THR A 1 95 ? 19.496 -0.778 -9.881 1.00 95.75 95 THR A N 1
ATOM 763 C CA . THR A 1 95 ? 20.515 -1.808 -10.124 1.00 95.75 95 THR A CA 1
ATOM 764 C C . THR A 1 95 ? 20.327 -2.478 -11.481 1.00 95.75 95 THR A C 1
ATOM 766 O O . THR A 1 95 ? 21.293 -2.614 -12.224 1.00 95.75 95 THR A O 1
ATOM 769 N N . VAL A 1 96 ? 19.093 -2.854 -11.832 1.00 94.88 96 VAL A N 1
ATOM 770 C CA . VAL A 1 96 ? 18.799 -3.468 -13.135 1.00 94.88 96 VAL A CA 1
ATOM 771 C C . VAL A 1 96 ? 19.121 -2.512 -14.282 1.00 94.88 96 VAL A C 1
ATOM 773 O O . VAL A 1 96 ? 19.722 -2.945 -15.256 1.00 94.88 96 VAL A O 1
ATOM 776 N N . ARG A 1 97 ? 18.779 -1.220 -14.169 1.00 94.50 97 ARG A N 1
ATOM 777 C CA . ARG A 1 97 ? 19.165 -0.220 -15.179 1.00 94.50 97 ARG A CA 1
ATOM 778 C C . ARG A 1 97 ? 20.672 -0.140 -15.351 1.00 94.50 97 ARG A C 1
ATOM 780 O O . ARG A 1 97 ? 21.140 -0.291 -16.465 1.00 94.50 97 ARG A O 1
ATOM 787 N N . THR A 1 98 ? 21.417 0.008 -14.258 1.00 94.25 98 THR A N 1
ATOM 788 C CA . THR A 1 98 ? 22.881 0.081 -14.326 1.00 94.25 98 THR A CA 1
ATOM 789 C C . THR A 1 98 ? 23.487 -1.171 -14.957 1.00 94.25 98 THR A C 1
ATOM 791 O O . THR A 1 98 ? 24.416 -1.053 -15.742 1.00 94.25 98 THR A O 1
ATOM 794 N N . MET A 1 99 ? 22.952 -2.359 -14.661 1.00 92.88 99 MET A N 1
ATOM 795 C CA . MET A 1 99 ? 23.401 -3.597 -15.308 1.00 92.88 99 MET A CA 1
ATOM 796 C C . MET A 1 99 ? 23.100 -3.615 -16.808 1.00 92.88 99 MET A C 1
ATOM 798 O O . MET A 1 99 ? 23.922 -4.094 -17.578 1.00 92.88 99 MET A O 1
ATOM 802 N N . ILE A 1 100 ? 21.933 -3.113 -17.224 1.00 90.19 100 ILE A N 1
ATOM 803 C CA . ILE A 1 100 ? 21.588 -2.989 -18.645 1.00 90.19 100 ILE A CA 1
ATOM 804 C C . ILE A 1 100 ? 22.542 -2.014 -19.331 1.00 90.19 100 ILE A C 1
ATOM 806 O O . ILE A 1 100 ? 23.074 -2.358 -20.377 1.00 90.19 100 ILE A O 1
ATOM 810 N N . ASP A 1 101 ? 22.777 -0.843 -18.740 1.00 89.00 101 ASP A N 1
ATOM 811 C CA . ASP A 1 101 ? 23.666 0.176 -19.304 1.00 89.00 101 ASP A CA 1
ATOM 812 C C . ASP A 1 101 ? 25.091 -0.379 -19.455 1.00 89.00 101 ASP A C 1
ATOM 814 O O . ASP A 1 101 ? 25.652 -0.333 -20.542 1.00 89.00 101 ASP A O 1
ATOM 818 N N . GLN A 1 102 ? 25.623 -1.032 -18.415 1.00 88.81 102 GLN A N 1
ATOM 819 C CA . GLN A 1 102 ? 26.928 -1.704 -18.468 1.00 88.81 102 GLN A CA 1
ATOM 820 C C . GLN A 1 102 ? 26.985 -2.791 -19.544 1.00 88.81 102 GLN A C 1
ATOM 822 O O . GLN A 1 102 ? 27.957 -2.881 -20.284 1.00 88.81 102 GLN A O 1
ATOM 827 N N . TYR A 1 103 ? 25.941 -3.615 -19.649 1.00 87.44 103 TYR A N 1
ATOM 828 C CA . TYR A 1 103 ? 25.885 -4.660 -20.666 1.00 87.44 103 TYR A CA 1
ATOM 829 C C . TYR A 1 103 ? 25.830 -4.074 -22.080 1.00 87.44 103 TYR A C 1
ATOM 831 O O . TYR A 1 103 ? 26.429 -4.631 -22.992 1.00 87.44 103 TYR A O 1
ATOM 839 N N . LEU A 1 104 ? 25.122 -2.960 -22.279 1.00 83.88 104 LEU A N 1
ATOM 840 C CA . LEU A 1 104 ? 25.080 -2.263 -23.563 1.00 83.88 104 LEU A CA 1
ATOM 841 C C . LEU A 1 104 ? 26.432 -1.633 -23.907 1.00 83.88 104 LEU A C 1
ATOM 843 O O . LEU A 1 104 ? 26.863 -1.774 -25.048 1.00 83.88 104 LEU A O 1
ATOM 847 N N . ASP A 1 105 ? 27.115 -1.025 -22.936 1.00 82.25 105 ASP A N 1
ATOM 848 C CA . ASP A 1 105 ? 28.464 -0.474 -23.115 1.00 82.25 105 ASP A CA 1
ATOM 849 C C . ASP A 1 105 ? 29.482 -1.569 -23.483 1.00 82.25 105 ASP A C 1
ATOM 851 O O . ASP A 1 105 ? 30.372 -1.343 -24.295 1.00 82.25 105 ASP A O 1
ATOM 855 N N . GLU A 1 106 ? 29.339 -2.781 -22.936 1.00 81.38 106 GLU A N 1
ATOM 856 C CA . GLU A 1 106 ? 30.188 -3.928 -23.291 1.00 81.38 106 GLU A CA 1
ATOM 857 C C . GLU A 1 106 ? 29.845 -4.542 -24.663 1.00 81.38 106 GLU A C 1
ATOM 859 O O . GLU A 1 106 ? 30.709 -5.147 -25.303 1.00 81.38 106 GLU A O 1
ATOM 864 N N . LEU A 1 107 ? 28.587 -4.434 -25.115 1.00 74.69 107 LEU A N 1
ATOM 865 C CA . LEU A 1 107 ? 28.115 -5.069 -26.351 1.00 74.69 107 LEU A CA 1
ATOM 866 C C . LEU A 1 107 ? 28.244 -4.177 -27.587 1.00 74.69 107 LEU A C 1
ATOM 868 O O . LEU A 1 107 ? 28.299 -4.696 -28.704 1.00 74.69 107 LEU A O 1
ATOM 872 N N . ILE A 1 108 ? 28.221 -2.856 -27.410 1.00 67.06 108 ILE A N 1
ATOM 873 C CA . ILE A 1 108 ? 28.392 -1.898 -28.498 1.00 67.06 108 ILE A CA 1
ATOM 874 C C . ILE A 1 108 ? 29.902 -1.755 -28.715 1.00 67.06 108 ILE A C 1
ATOM 876 O O . ILE A 1 108 ? 30.570 -1.144 -27.885 1.00 67.06 108 ILE A O 1
ATOM 880 N N . PRO A 1 109 ? 30.479 -2.319 -29.795 1.00 58.78 109 PRO A N 1
ATOM 881 C CA . PRO A 1 109 ? 31.875 -2.050 -30.101 1.00 58.78 109 PRO A CA 1
ATOM 882 C C . PRO A 1 109 ? 32.024 -0.542 -30.296 1.00 58.78 109 PRO A C 1
ATOM 884 O O . PRO A 1 109 ? 31.184 0.049 -30.984 1.00 58.78 109 PRO A O 1
ATOM 887 N N . ASP A 1 110 ? 33.066 0.048 -29.695 1.00 60.22 110 ASP A N 1
ATOM 888 C CA . ASP A 1 110 ? 33.445 1.450 -29.883 1.00 60.22 110 ASP A CA 1
ATOM 889 C C . ASP A 1 110 ? 33.288 1.782 -31.362 1.00 60.22 110 ASP A C 1
ATOM 891 O O . ASP A 1 110 ? 34.048 1.313 -32.215 1.00 60.22 110 ASP A O 1
ATOM 895 N N . THR A 1 111 ? 32.220 2.504 -31.693 1.00 57.47 111 THR A N 1
ATOM 896 C CA . THR A 1 111 ? 32.004 2.903 -33.072 1.00 57.47 111 THR A CA 1
ATOM 897 C C . THR A 1 111 ? 33.045 3.986 -33.278 1.00 57.47 111 THR A C 1
ATOM 899 O O . THR A 1 111 ? 32.975 4.984 -32.557 1.00 57.47 111 THR A O 1
ATOM 902 N N . PRO A 1 112 ? 34.055 3.788 -34.146 1.00 60.31 112 PRO A N 1
ATOM 903 C CA . PRO A 1 112 ? 35.087 4.793 -34.311 1.00 60.31 112 PRO A CA 1
ATOM 904 C C . PRO A 1 112 ? 34.387 6.101 -34.658 1.00 60.31 112 PRO A C 1
ATOM 906 O O . PRO A 1 112 ? 33.572 6.133 -35.584 1.00 60.31 112 PRO A O 1
ATOM 909 N N . GLU A 1 113 ? 34.650 7.139 -33.862 1.00 60.56 113 GLU A N 1
ATOM 910 C CA . GLU A 1 113 ? 34.184 8.490 -34.144 1.00 60.56 113 GLU A CA 1
ATOM 911 C C . GLU A 1 113 ? 34.586 8.804 -35.584 1.00 60.56 113 GLU A C 1
ATOM 913 O O . GLU A 1 113 ? 35.770 8.866 -35.922 1.00 60.56 113 GLU A O 1
ATOM 918 N N . ILE A 1 114 ? 33.590 8.904 -36.464 1.00 61.19 114 ILE A N 1
ATOM 919 C CA . ILE A 1 114 ? 33.824 9.326 -37.835 1.00 61.19 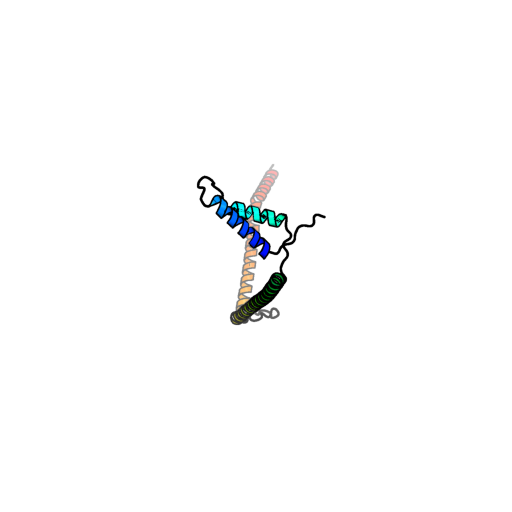114 ILE A CA 1
ATOM 920 C C . ILE A 1 114 ? 34.142 10.809 -37.730 1.00 61.19 114 ILE A C 1
ATOM 922 O O . ILE A 1 114 ? 33.252 11.617 -37.468 1.00 61.19 114 ILE A O 1
ATOM 926 N N . ASP A 1 115 ? 35.418 11.142 -37.891 1.00 62.38 115 ASP A N 1
ATOM 927 C CA . ASP A 1 115 ? 35.889 12.514 -38.003 1.00 62.38 115 ASP A CA 1
ATOM 928 C C . ASP A 1 115 ? 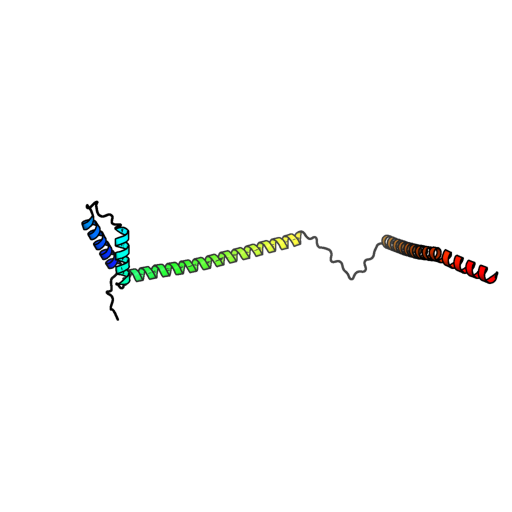35.283 13.126 -39.274 1.00 62.38 115 ASP A C 1
ATOM 930 O O . ASP A 1 115 ? 35.784 12.952 -40.385 1.00 62.38 115 ASP A O 1
ATOM 934 N N . ILE A 1 116 ? 34.134 13.782 -39.102 1.00 62.88 116 ILE A N 1
ATOM 935 C CA . ILE A 1 116 ? 33.360 14.436 -40.165 1.00 62.88 116 ILE A CA 1
ATOM 936 C C . ILE A 1 116 ? 34.144 15.584 -40.818 1.00 62.88 116 ILE A C 1
ATOM 938 O O . ILE A 1 116 ? 33.760 16.038 -41.897 1.00 62.88 116 ILE A O 1
ATOM 942 N N . ASP A 1 117 ? 35.238 16.023 -40.188 1.00 65.44 117 ASP A N 1
ATOM 943 C CA . ASP A 1 117 ? 36.116 17.084 -40.671 1.00 65.44 117 ASP A CA 1
ATOM 944 C C . ASP A 1 117 ? 37.325 16.543 -41.457 1.00 65.44 117 ASP A C 1
ATOM 946 O O . ASP A 1 117 ? 38.052 17.323 -42.085 1.00 65.44 117 ASP A O 1
ATOM 950 N N . GLN A 1 118 ? 37.533 15.218 -41.506 1.00 65.19 118 GLN A N 1
ATOM 951 C CA . GLN A 1 118 ? 38.524 14.623 -42.399 1.00 65.19 118 GLN A CA 1
ATOM 952 C C . GLN A 1 118 ? 37.940 14.378 -43.796 1.00 65.19 118 GLN A C 1
ATOM 954 O O . GLN A 1 118 ? 36.947 13.661 -43.946 1.00 65.19 118 GLN A O 1
ATOM 959 N N . PRO A 1 119 ? 38.567 14.914 -44.861 1.00 58.34 119 PRO A N 1
ATOM 960 C CA . PRO A 1 119 ? 38.165 14.581 -46.216 1.00 58.34 119 PRO A CA 1
ATOM 961 C C . PRO A 1 119 ? 38.353 13.078 -46.432 1.00 58.34 119 PRO A C 1
ATOM 963 O O . PRO A 1 119 ? 39.470 12.564 -46.347 1.00 58.34 119 PRO A O 1
ATOM 966 N N . ILE A 1 120 ? 37.255 12.379 -46.726 1.00 70.75 120 ILE A N 1
ATOM 967 C CA . ILE A 1 120 ? 37.270 10.956 -47.067 1.00 70.75 120 ILE A CA 1
ATOM 968 C C . ILE A 1 120 ? 38.092 10.799 -48.351 1.00 70.75 120 ILE A C 1
ATOM 970 O O . ILE A 1 120 ? 37.629 11.107 -49.449 1.00 70.75 120 ILE A O 1
ATOM 974 N N . GLN A 1 121 ? 39.341 10.351 -48.213 1.00 69.81 121 GLN A N 1
ATOM 975 C CA . GLN A 1 121 ? 40.194 10.038 -49.353 1.00 69.81 121 GLN A CA 1
ATOM 976 C C . GLN A 1 121 ? 39.905 8.613 -49.810 1.00 69.81 121 GLN A C 1
ATOM 978 O O . GLN A 1 121 ? 40.344 7.639 -49.197 1.00 69.81 121 GLN A O 1
ATOM 983 N N . PHE A 1 122 ? 39.153 8.489 -50.900 1.00 76.19 122 PHE A N 1
ATOM 984 C CA . PHE A 1 122 ? 38.974 7.206 -51.562 1.00 76.19 122 PHE A CA 1
ATOM 985 C C . PHE A 1 122 ? 40.262 6.784 -52.288 1.00 76.19 122 PHE A C 1
ATOM 987 O O . PHE A 1 122 ? 40.975 7.646 -52.817 1.00 76.19 122 PHE A O 1
ATOM 994 N N . PRO A 1 123 ? 40.551 5.472 -52.365 1.00 81.50 123 PRO A N 1
ATOM 995 C CA . PRO A 1 123 ? 41.615 4.951 -53.214 1.00 81.50 123 PRO A CA 1
ATOM 996 C C . PRO A 1 123 ? 41.476 5.450 -54.666 1.00 81.50 123 PRO A C 1
ATOM 998 O O . PRO A 1 123 ? 40.345 5.636 -55.136 1.00 81.50 123 PRO A O 1
ATOM 1001 N N . PRO A 1 124 ? 42.584 5.657 -55.401 1.00 80.81 124 PRO A N 1
ATOM 1002 C CA . PRO A 1 124 ? 42.554 6.132 -56.787 1.00 80.81 124 PRO A CA 1
ATOM 1003 C C . PRO A 1 124 ? 41.619 5.322 -57.694 1.00 80.81 124 PRO A C 1
ATOM 1005 O O . PRO A 1 124 ? 40.928 5.892 -58.533 1.00 80.81 124 PRO A O 1
ATOM 1008 N N . GLU A 1 125 ? 41.541 4.010 -57.477 1.00 82.19 125 GLU A N 1
ATOM 1009 C CA . GLU A 1 125 ? 40.709 3.079 -58.243 1.00 82.19 125 GLU A CA 1
ATOM 1010 C C . GLU A 1 125 ? 39.209 3.338 -58.038 1.00 82.19 125 GLU A C 1
ATOM 1012 O O . GLU A 1 125 ? 38.409 3.181 -58.959 1.00 82.19 125 GLU A O 1
ATOM 1017 N N . VAL A 1 126 ? 38.822 3.758 -56.830 1.00 78.81 126 VAL A N 1
ATOM 1018 C CA . VAL A 1 126 ? 37.435 4.090 -56.482 1.00 78.81 126 VAL A CA 1
ATOM 1019 C C . VAL A 1 126 ? 37.044 5.436 -57.094 1.00 78.81 126 VAL A C 1
ATOM 1021 O O . VAL A 1 126 ? 35.952 5.562 -57.642 1.00 78.81 126 VAL A O 1
ATOM 1024 N N . ASN A 1 127 ? 37.952 6.415 -57.091 1.00 82.94 127 ASN A N 1
ATOM 1025 C CA . ASN A 1 127 ? 37.730 7.686 -57.785 1.00 82.94 127 ASN A CA 1
ATOM 1026 C C . ASN A 1 127 ? 37.619 7.494 -59.305 1.00 82.94 127 ASN A C 1
ATOM 1028 O O . ASN A 1 127 ? 36.756 8.099 -59.931 1.00 82.94 127 ASN A O 1
ATOM 1032 N N . GLU A 1 128 ? 38.433 6.619 -59.905 1.00 86.06 128 GLU A N 1
ATOM 1033 C CA . GLU A 1 128 ? 38.320 6.288 -61.333 1.00 86.06 128 GLU A CA 1
ATOM 1034 C C . GLU A 1 128 ? 36.973 5.623 -61.661 1.00 86.06 128 GLU A C 1
ATOM 1036 O O . GLU A 1 128 ? 36.382 5.891 -62.710 1.00 86.06 128 GLU A O 1
ATOM 1041 N N . LEU A 1 129 ? 36.459 4.784 -60.753 1.00 87.81 129 LEU A N 1
ATOM 1042 C CA . LEU A 1 129 ? 35.132 4.189 -60.883 1.00 87.81 129 LEU A CA 1
ATOM 1043 C C . LEU A 1 129 ? 34.032 5.259 -60.842 1.00 87.81 129 LEU A C 1
ATOM 1045 O O . LEU A 1 129 ? 33.136 5.216 -61.682 1.00 87.81 129 LEU A O 1
ATOM 1049 N N . PHE A 1 130 ? 34.112 6.216 -59.911 1.00 84.94 130 PHE A N 1
ATOM 1050 C CA . PHE A 1 130 ? 33.151 7.319 -59.827 1.00 84.94 130 PHE A CA 1
ATOM 1051 C C . PHE A 1 130 ? 33.165 8.183 -61.089 1.00 84.94 130 PHE A C 1
ATOM 1053 O O . PHE A 1 130 ? 32.106 8.396 -61.670 1.00 84.94 130 PHE A O 1
ATOM 1060 N N . THR A 1 131 ? 34.343 8.558 -61.594 1.00 85.88 131 THR A N 1
ATOM 1061 C CA . THR A 1 131 ? 34.464 9.313 -62.852 1.00 85.88 131 THR A CA 1
ATOM 1062 C C . THR A 1 131 ? 33.816 8.574 -64.025 1.00 85.88 131 THR A C 1
ATOM 1064 O O . THR A 1 131 ? 33.055 9.163 -64.787 1.00 85.88 131 THR A O 1
ATOM 1067 N N . LYS A 1 132 ? 34.055 7.260 -64.161 1.00 90.75 132 LYS A N 1
ATOM 1068 C CA . LYS A 1 132 ? 33.411 6.448 -65.213 1.00 90.75 132 LYS A CA 1
ATOM 1069 C C . LYS A 1 132 ? 31.894 6.387 -65.054 1.00 90.75 132 LYS A C 1
ATOM 1071 O O . LYS A 1 132 ? 31.178 6.289 -66.048 1.00 90.75 132 LYS A O 1
ATOM 1076 N N . LEU A 1 133 ? 31.407 6.393 -63.817 1.00 89.69 133 LEU A N 1
ATOM 1077 C CA . LEU A 1 133 ? 29.982 6.347 -63.518 1.00 89.69 133 LEU A CA 1
ATOM 1078 C C . LEU A 1 133 ? 29.308 7.677 -63.881 1.00 89.69 133 LEU A C 1
ATOM 1080 O O . LEU A 1 133 ? 28.262 7.658 -64.527 1.00 89.69 133 LEU A O 1
ATOM 1084 N N . ASP A 1 134 ? 29.953 8.803 -63.581 1.00 89.56 134 ASP A N 1
ATOM 1085 C CA . ASP A 1 134 ? 29.505 10.137 -63.993 1.00 89.56 134 ASP A CA 1
ATOM 1086 C C . ASP A 1 134 ? 29.477 10.274 -65.525 1.00 89.56 134 ASP A C 1
ATOM 1088 O O . ASP A 1 134 ? 28.466 10.684 -66.093 1.00 89.56 134 ASP A O 1
ATOM 1092 N N . GLU A 1 135 ? 30.523 9.817 -66.226 1.00 90.56 135 GLU A N 1
ATOM 1093 C CA . GLU A 1 135 ? 30.556 9.800 -67.699 1.00 90.56 135 GLU A CA 1
ATOM 1094 C C . GLU A 1 135 ? 29.409 8.969 -68.305 1.00 90.56 135 GLU A C 1
ATOM 1096 O O . GLU A 1 135 ? 28.830 9.329 -69.338 1.00 90.56 135 GLU A O 1
ATOM 1101 N N . GLN A 1 136 ? 29.059 7.842 -67.675 1.00 88.56 136 GLN A N 1
ATOM 1102 C CA . GLN A 1 136 ? 27.936 7.010 -68.108 1.00 88.56 136 GLN A CA 1
ATOM 1103 C C . GLN A 1 136 ? 26.586 7.683 -67.856 1.00 88.56 136 GLN A C 1
ATOM 1105 O O . GLN A 1 136 ? 25.706 7.596 -68.717 1.00 88.56 136 GLN A O 1
ATOM 1110 N N . ILE A 1 137 ? 26.423 8.364 -66.719 1.00 89.88 137 ILE A N 1
ATOM 1111 C CA . ILE A 1 137 ? 25.220 9.146 -66.411 1.00 89.88 137 ILE A CA 1
ATOM 1112 C C . ILE A 1 137 ? 25.045 10.256 -67.451 1.00 89.88 137 ILE A C 1
ATOM 1114 O O . ILE A 1 137 ? 23.983 10.339 -68.073 1.00 89.88 137 ILE A O 1
ATOM 1118 N N . ASP A 1 138 ? 26.095 11.028 -67.730 1.00 90.25 138 ASP A N 1
ATOM 1119 C CA . ASP A 1 138 ? 26.068 12.102 -68.728 1.00 90.25 138 ASP A CA 1
ATOM 1120 C C . ASP A 1 138 ? 25.714 11.577 -70.127 1.00 90.25 138 ASP A C 1
ATOM 1122 O O . ASP A 1 138 ? 24.911 12.171 -70.857 1.00 90.25 138 ASP A O 1
ATOM 1126 N N . SER A 1 139 ? 26.276 10.427 -70.509 1.00 89.94 139 SER A N 1
ATOM 1127 C CA . SER A 1 139 ? 25.965 9.773 -71.782 1.00 89.94 139 SER A CA 1
ATOM 1128 C C . SER A 1 139 ? 24.493 9.363 -71.873 1.00 89.94 139 SER A C 1
ATOM 1130 O O . SER A 1 139 ? 23.829 9.624 -72.883 1.00 89.94 139 SER A O 1
ATOM 1132 N N . LEU A 1 140 ? 23.952 8.766 -70.807 1.00 86.06 140 LEU A N 1
ATOM 1133 C CA . LEU A 1 140 ? 22.547 8.372 -70.733 1.00 86.06 140 LEU A CA 1
ATOM 1134 C C . LEU A 1 140 ? 21.618 9.588 -70.794 1.00 86.06 140 LEU A C 1
ATOM 1136 O O . LEU A 1 140 ? 20.643 9.568 -71.549 1.00 86.06 140 LEU A O 1
ATOM 1140 N N . GLU A 1 141 ? 21.934 10.675 -70.087 1.00 88.12 141 GLU A N 1
ATOM 1141 C CA . GLU A 1 141 ? 21.162 11.916 -70.170 1.00 88.12 141 GLU A CA 1
ATOM 1142 C C . GLU A 1 141 ? 21.119 12.475 -71.596 1.00 88.12 141 GLU A C 1
ATOM 1144 O O . GLU A 1 141 ? 20.059 12.890 -72.082 1.00 88.12 141 GLU A O 1
ATOM 1149 N N . GLN A 1 142 ? 22.258 12.478 -72.293 1.00 85.75 142 GLN A N 1
ATOM 1150 C CA . GLN A 1 142 ? 22.321 12.930 -73.680 1.00 85.75 142 GLN A CA 1
ATOM 1151 C C . GLN A 1 142 ? 21.502 12.033 -74.612 1.00 85.75 142 GLN A C 1
ATOM 1153 O O . GLN A 1 142 ? 20.800 12.549 -75.485 1.00 85.75 142 GLN A O 1
ATOM 1158 N N . GLN A 1 143 ? 21.543 10.711 -74.430 1.00 85.62 143 GLN A N 1
ATOM 1159 C CA . GLN A 1 143 ? 20.732 9.776 -75.215 1.00 85.62 143 GLN A CA 1
ATOM 1160 C C . GLN A 1 143 ? 19.232 9.988 -74.987 1.00 85.62 143 GLN A C 1
ATOM 1162 O O . GLN A 1 143 ? 18.465 10.029 -75.952 1.00 85.62 143 GLN A O 1
ATOM 1167 N N . VAL A 1 144 ? 18.808 10.198 -73.739 1.00 83.31 144 VAL A N 1
ATOM 1168 C CA . VAL A 1 144 ? 17.406 10.496 -73.407 1.00 83.31 144 VAL A CA 1
ATOM 1169 C C . VAL A 1 144 ? 16.964 11.814 -74.046 1.00 83.31 144 VAL A C 1
ATOM 1171 O O . VAL A 1 144 ? 15.904 11.864 -74.679 1.00 83.31 144 VAL A O 1
ATOM 1174 N N . LYS A 1 145 ? 17.787 12.870 -73.956 1.00 83.44 145 LYS A N 1
ATOM 1175 C CA . LYS A 1 145 ? 17.516 14.164 -74.609 1.00 83.44 145 LYS A CA 1
ATOM 1176 C C . LYS A 1 145 ? 17.375 14.009 -76.127 1.00 83.44 145 LYS A C 1
ATOM 1178 O O . LYS A 1 145 ? 16.402 14.507 -76.695 1.00 83.44 145 LYS A O 1
ATOM 1183 N N . ARG A 1 146 ? 18.285 13.272 -76.778 1.00 80.50 146 ARG A N 1
ATOM 1184 C CA . ARG A 1 146 ? 18.222 12.996 -78.227 1.00 80.50 146 ARG A CA 1
ATOM 1185 C C . ARG A 1 146 ? 16.966 12.217 -78.610 1.00 80.50 146 ARG A C 1
ATOM 1187 O O . ARG A 1 146 ? 16.253 12.646 -79.509 1.00 80.50 146 ARG A O 1
ATOM 1194 N N . SER A 1 147 ? 16.638 11.144 -77.890 1.00 77.88 147 SER A N 1
ATOM 1195 C CA . SER A 1 147 ? 15.442 10.337 -78.172 1.00 77.88 147 SER A CA 1
ATOM 1196 C C . SER A 1 147 ? 14.144 11.143 -78.028 1.00 77.88 147 SER A C 1
ATOM 1198 O O . SER A 1 147 ? 13.226 11.011 -78.839 1.00 77.88 147 SER A O 1
ATOM 1200 N N . SER A 1 148 ? 14.064 12.021 -77.025 1.00 77.00 148 SER A N 1
ATOM 1201 C CA . SER A 1 148 ? 12.927 12.935 -76.850 1.00 77.00 148 SER A CA 1
ATOM 1202 C C . SER A 1 148 ? 12.794 13.924 -78.018 1.00 77.00 148 SER A C 1
ATOM 1204 O O . SER A 1 148 ? 11.701 14.139 -78.557 1.00 77.00 148 SER A O 1
ATOM 1206 N N . MET A 1 149 ? 13.921 14.481 -78.469 1.00 72.31 149 MET A N 1
ATOM 1207 C CA . MET A 1 149 ? 13.962 15.401 -79.604 1.00 72.31 149 MET A CA 1
ATOM 1208 C C . MET A 1 149 ? 13.575 14.706 -80.920 1.00 72.31 149 MET A C 1
ATOM 1210 O O . MET A 1 149 ? 12.755 15.235 -81.668 1.00 72.31 149 MET A O 1
ATOM 1214 N N . GLU A 1 150 ? 14.066 13.489 -81.169 1.00 76.94 150 GLU A N 1
ATOM 1215 C CA . GLU A 1 150 ? 13.702 12.679 -82.342 1.00 76.94 150 GLU A CA 1
ATOM 1216 C C . GLU A 1 150 ? 12.208 12.333 -82.374 1.00 76.94 150 GLU A C 1
ATOM 1218 O O . GLU A 1 150 ? 11.570 12.433 -83.423 1.00 76.94 150 GLU A O 1
ATOM 1223 N N . LYS A 1 151 ? 11.606 11.991 -81.227 1.00 75.38 151 LYS A N 1
ATOM 1224 C CA . LYS A 1 151 ? 10.151 11.772 -81.133 1.00 75.38 151 LYS A CA 1
ATOM 1225 C C . LYS A 1 151 ? 9.361 13.028 -81.494 1.00 75.38 151 LYS A C 1
ATOM 1227 O O . LYS A 1 151 ? 8.381 12.933 -82.229 1.00 75.38 151 LYS A O 1
ATOM 1232 N N . THR A 1 152 ? 9.802 14.189 -81.016 1.00 72.75 152 THR A N 1
ATOM 1233 C CA . THR A 1 152 ? 9.163 15.479 -81.317 1.00 72.75 152 THR A CA 1
ATOM 1234 C C . THR A 1 152 ? 9.256 15.805 -82.812 1.00 72.75 152 THR A C 1
ATOM 1236 O O . THR A 1 152 ? 8.257 16.169 -83.430 1.00 72.75 152 THR A O 1
ATOM 1239 N N . ILE A 1 153 ? 10.426 15.598 -83.429 1.00 72.88 153 ILE A N 1
ATOM 1240 C CA . ILE A 1 153 ? 10.624 15.779 -84.876 1.00 72.88 153 ILE A CA 1
ATOM 1241 C C . ILE A 1 153 ? 9.711 14.837 -85.672 1.00 72.88 153 ILE A C 1
ATOM 1243 O O . ILE A 1 153 ? 9.034 15.281 -86.597 1.00 72.88 153 ILE A O 1
ATOM 1247 N N . ASN A 1 154 ? 9.627 13.561 -85.289 1.00 75.19 154 ASN A N 1
ATOM 1248 C CA . ASN A 1 154 ? 8.777 12.582 -85.970 1.00 75.19 154 ASN A CA 1
ATOM 1249 C C . ASN A 1 154 ? 7.278 12.901 -85.861 1.00 75.19 154 ASN A C 1
ATOM 1251 O O . ASN A 1 154 ? 6.524 12.577 -86.774 1.00 75.19 154 ASN A O 1
ATOM 1255 N N . GLN A 1 155 ? 6.835 13.551 -84.782 1.00 78.25 155 GLN A N 1
ATOM 1256 C CA . GLN A 1 155 ? 5.447 14.006 -84.637 1.00 78.25 155 GLN A CA 1
ATOM 1257 C C . GLN A 1 155 ? 5.140 15.256 -85.470 1.00 78.25 155 GLN A C 1
ATOM 1259 O O . GLN A 1 155 ? 4.036 15.385 -85.996 1.00 78.25 155 GLN A O 1
ATOM 1264 N N . LEU A 1 156 ? 6.103 16.173 -85.605 1.00 78.12 156 LEU A N 1
ATOM 1265 C CA . LEU A 1 156 ? 5.921 17.427 -86.343 1.00 78.12 156 LEU A CA 1
ATOM 1266 C C . LEU A 1 156 ? 6.138 17.269 -87.855 1.00 78.12 156 LEU A C 1
ATOM 1268 O O . LEU A 1 156 ? 5.514 17.983 -88.640 1.00 78.12 156 LEU A O 1
ATOM 1272 N N . SER A 1 157 ? 6.975 16.318 -88.276 1.00 81.88 157 SER A N 1
ATOM 1273 C CA . SER A 1 157 ? 7.329 16.081 -89.683 1.00 81.88 157 SER A CA 1
ATOM 1274 C C . SER A 1 157 ? 6.113 15.875 -90.610 1.00 81.88 157 SER A C 1
ATOM 1276 O O . SER A 1 157 ? 6.031 16.572 -91.624 1.00 81.88 157 SER A O 1
ATOM 1278 N N . PRO A 1 158 ? 5.096 15.052 -90.269 1.00 79.44 158 PRO A N 1
ATOM 1279 C CA . PRO A 1 158 ? 3.902 14.891 -91.104 1.00 79.44 158 PRO A CA 1
ATOM 1280 C C . PRO A 1 158 ? 3.102 16.188 -91.259 1.00 79.44 158 PRO A C 1
ATOM 1282 O O . PRO A 1 158 ? 2.554 16.458 -92.327 1.00 79.44 158 PRO A O 1
ATOM 1285 N N . PHE A 1 159 ? 3.049 17.009 -90.206 1.00 78.81 159 PHE A N 1
ATOM 1286 C CA . PHE A 1 159 ? 2.314 18.272 -90.212 1.00 78.81 159 PHE A CA 1
ATOM 1287 C C . PHE A 1 159 ? 3.018 19.321 -91.080 1.00 78.81 159 PHE A C 1
ATOM 1289 O O . PHE A 1 159 ? 2.378 19.999 -91.887 1.00 78.81 159 PHE A O 1
ATOM 1296 N N . ILE A 1 160 ? 4.349 19.397 -90.979 1.00 77.25 160 ILE A N 1
ATOM 1297 C CA . ILE A 1 160 ? 5.184 20.244 -91.839 1.00 77.25 160 ILE A CA 1
ATOM 1298 C C . ILE A 1 160 ? 5.034 19.806 -93.300 1.00 77.25 160 ILE A C 1
ATOM 1300 O O . ILE A 1 160 ? 4.789 20.646 -94.164 1.00 77.25 160 ILE A O 1
ATOM 1304 N N . GLN A 1 161 ? 5.097 18.500 -93.575 1.00 80.31 161 GLN A N 1
ATOM 1305 C CA . GLN A 1 161 ? 4.957 17.964 -94.929 1.00 80.31 161 GLN A CA 1
ATOM 1306 C C . GLN A 1 161 ? 3.570 18.253 -95.519 1.00 80.31 161 GLN A C 1
ATOM 1308 O O . GLN A 1 161 ? 3.467 18.678 -96.667 1.00 80.31 161 GLN A O 1
ATOM 1313 N N . SER A 1 162 ? 2.503 18.081 -94.731 1.00 81.38 162 SER A N 1
ATOM 1314 C CA . SER A 1 162 ? 1.138 18.418 -95.148 1.00 81.38 162 SER A CA 1
ATOM 1315 C C . SER A 1 162 ? 0.987 19.907 -95.459 1.00 81.38 162 SER A C 1
ATOM 1317 O O . SER A 1 162 ? 0.339 20.265 -96.439 1.00 81.38 162 SER A O 1
ATOM 1319 N N . THR A 1 163 ? 1.600 20.774 -94.650 1.00 77.88 163 THR A N 1
ATOM 1320 C CA . THR A 1 163 ? 1.560 22.228 -94.860 1.00 77.88 163 THR A CA 1
ATOM 1321 C C . THR A 1 163 ? 2.318 22.619 -96.129 1.00 77.88 163 THR A C 1
ATOM 1323 O O . THR A 1 163 ? 1.804 23.394 -96.930 1.00 77.88 163 THR A O 1
ATOM 1326 N N . MET A 1 164 ? 3.504 22.044 -96.365 1.00 79.69 164 MET A N 1
ATOM 1327 C CA . MET A 1 164 ? 4.247 22.279 -97.607 1.00 79.69 164 MET A CA 1
ATOM 1328 C C . MET A 1 164 ? 3.484 21.783 -98.837 1.00 79.69 164 MET A C 1
ATOM 1330 O O . MET A 1 164 ? 3.451 22.474 -99.850 1.00 79.69 164 MET A O 1
ATOM 1334 N N . ASN A 1 165 ? 2.844 20.613 -98.759 1.00 83.44 165 ASN A N 1
ATOM 1335 C CA . ASN A 1 165 ? 2.042 20.090 -99.863 1.00 83.44 165 ASN A CA 1
ATOM 1336 C C . ASN A 1 165 ? 0.854 21.012 -100.181 1.00 83.44 165 ASN A C 1
ATOM 1338 O O . ASN A 1 165 ? 0.642 21.327 -101.346 1.00 83.44 165 ASN A O 1
ATOM 1342 N N . PHE A 1 166 ? 0.144 21.504 -99.159 1.00 79.88 166 PHE A N 1
ATOM 1343 C CA . PHE A 1 166 ? -0.945 22.471 -99.332 1.00 79.88 166 PHE A CA 1
ATOM 1344 C C . PHE A 1 166 ? -0.470 23.774 -99.992 1.00 79.88 166 PHE A C 1
ATOM 1346 O O . PHE A 1 166 ? -1.098 24.253 -100.932 1.00 79.88 166 PHE A O 1
ATOM 1353 N N . LEU A 1 167 ? 0.656 24.336 -99.540 1.00 77.56 167 LEU A N 1
ATOM 1354 C CA . LEU A 1 167 ? 1.223 25.551 -100.136 1.00 77.56 167 LEU A CA 1
ATOM 1355 C C . LEU A 1 167 ? 1.624 25.331 -101.603 1.00 77.56 167 LEU A C 1
ATOM 1357 O O . LEU A 1 167 ? 1.296 26.150 -102.456 1.00 77.56 167 LEU A O 1
ATOM 1361 N N . ASN A 1 168 ? 2.246 24.193 -101.915 1.00 80.12 168 ASN A N 1
ATOM 1362 C CA . ASN A 1 168 ? 2.624 23.837 -103.284 1.00 80.12 168 ASN A CA 1
ATOM 1363 C C . ASN A 1 168 ? 1.413 23.592 -104.203 1.00 80.12 168 ASN A C 1
ATOM 1365 O O . ASN A 1 168 ? 1.513 23.792 -105.413 1.00 80.12 168 ASN A O 1
ATOM 1369 N N . GLU A 1 169 ? 0.286 23.115 -103.668 1.00 77.56 169 GLU A N 1
ATOM 1370 C CA . GLU A 1 169 ? -0.973 22.997 -104.416 1.00 77.56 169 GLU A CA 1
ATOM 1371 C C . GLU A 1 169 ? -1.642 24.359 -104.631 1.00 77.56 169 GLU A C 1
ATOM 1373 O O . GLU A 1 169 ? -2.223 24.593 -105.690 1.00 77.56 169 GLU A O 1
ATOM 1378 N N . TYR A 1 170 ? -1.524 25.273 -103.665 1.00 71.38 170 TYR A N 1
ATOM 1379 C CA . TYR A 1 170 ? -2.028 26.638 -103.789 1.00 71.38 170 TYR A CA 1
ATOM 1380 C C . TYR A 1 170 ? -1.259 27.444 -104.844 1.00 71.38 170 TYR A C 1
ATOM 1382 O O . TYR A 1 170 ? -1.876 28.149 -105.629 1.00 71.38 170 TYR A O 1
ATOM 1390 N N . GLU A 1 171 ? 0.067 27.295 -104.928 1.00 70.06 171 GLU A N 1
ATOM 1391 C CA . GLU A 1 171 ? 0.896 27.968 -105.945 1.00 70.06 171 GLU A CA 1
ATOM 1392 C C . GLU A 1 171 ? 0.688 27.445 -107.380 1.00 70.06 171 GLU A C 1
ATOM 1394 O O . GLU A 1 171 ? 1.157 28.063 -108.337 1.00 70.06 171 GLU A O 1
ATOM 1399 N N . LYS A 1 172 ? 0.011 26.302 -107.552 1.00 68.56 172 LYS A N 1
ATOM 1400 C CA . LYS A 1 172 ? -0.273 25.703 -108.868 1.00 68.56 172 LYS A CA 1
ATOM 1401 C C . LYS A 1 172 ? -1.646 26.066 -109.443 1.00 68.56 172 LYS A C 1
ATOM 1403 O O . LYS A 1 172 ? -1.901 25.701 -110.593 1.00 68.56 172 LYS A O 1
ATOM 1408 N N . ASN A 1 173 ? -2.502 26.740 -108.674 1.00 51.81 173 ASN A N 1
ATOM 1409 C CA . ASN A 1 173 ? -3.787 27.293 -109.125 1.00 51.81 173 ASN A CA 1
ATOM 1410 C C . ASN A 1 173 ? -3.681 28.804 -109.349 1.00 51.81 173 ASN A C 1
ATOM 1412 O O . ASN A 1 173 ? -4.449 29.307 -110.198 1.00 51.81 173 ASN A O 1
#

Organism: Trichomonas vaginalis (strain ATCC PRA-98 / G3) (NCBI:txid412133)